Protein AF-A0A2S9GP51-F1 (afdb_monomer_lite)

Foldseek 3Di:
DVLLLVLLVQLLVLLPPLDDDDLVSSLVSSVVSNVVSCVVSVVCVVVNVVVVVVDDDPSVVSSVVSVVSSVVSNVD

Secondary structure (DSSP, 8-state):
-HHHHHHHHHHHHHTTT---S-HHHHHHHHHHHHHHHHHHTGGGHHHHHHHHTT--THHHHHHHHHHHHHHHHHT-

Structure (mmCIF, N/CA/C/O backbone):
data_AF-A0A2S9GP51-F1
#
_entry.id   AF-A0A2S9GP51-F1
#
loop_
_atom_site.group_PDB
_atom_site.id
_atom_site.type_symbol
_atom_site.label_atom_id
_atom_site.label_alt_id
_atom_site.label_comp_id
_atom_site.label_asym_id
_atom_site.label_entity_id
_atom_site.label_seq_id
_atom_site.pdbx_PDB_ins_code
_atom_site.Cartn_x
_atom_site.Cartn_y
_atom_site.Cartn_z
_atom_site.occupancy
_atom_site.B_iso_or_equiv
_atom_site.auth_seq_id
_atom_site.auth_comp_id
_atom_site.auth_asym_id
_atom_site.auth_atom_id
_atom_site.pdbx_PDB_model_num
ATOM 1 N N . ARG A 1 1 ? -9.820 1.587 12.913 1.00 61.44 1 ARG A N 1
ATOM 2 C CA . ARG A 1 1 ? -10.055 0.841 11.660 1.00 61.44 1 ARG A CA 1
ATOM 3 C C . ARG A 1 1 ? -9.337 1.544 10.515 1.00 61.44 1 ARG A C 1
ATOM 5 O O . ARG A 1 1 ? -8.755 0.885 9.663 1.00 61.44 1 ARG A O 1
ATOM 12 N N . ASP A 1 2 ? -9.329 2.873 10.528 1.00 78.06 2 ASP A N 1
ATOM 13 C CA . ASP A 1 2 ? -8.735 3.695 9.474 1.00 78.06 2 ASP A CA 1
ATOM 14 C C . ASP A 1 2 ? -7.214 3.592 9.410 1.00 78.06 2 ASP A C 1
ATOM 16 O O . ASP A 1 2 ? -6.643 3.744 8.340 1.00 78.06 2 ASP A O 1
ATOM 20 N N . ALA A 1 3 ? -6.539 3.282 10.519 1.00 80.94 3 ALA A N 1
ATOM 21 C CA . ALA A 1 3 ? -5.084 3.230 10.543 1.00 80.94 3 ALA 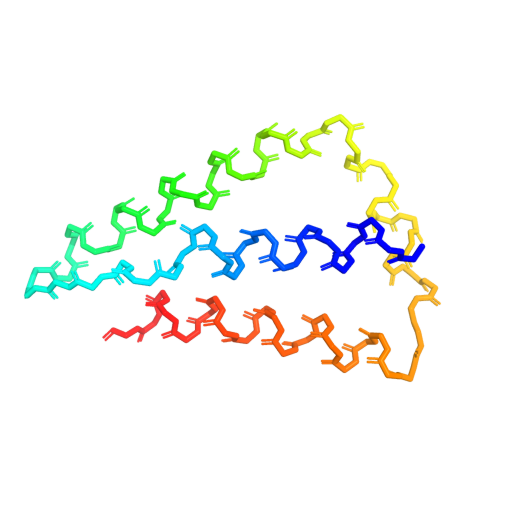A CA 1
ATOM 22 C C . ALA A 1 3 ? -4.541 2.086 9.670 1.00 80.94 3 ALA A C 1
ATOM 24 O O . ALA A 1 3 ? -3.635 2.304 8.870 1.00 80.94 3 ALA A O 1
ATOM 25 N N . VAL A 1 4 ? -5.112 0.879 9.773 1.00 84.25 4 VAL A N 1
ATOM 26 C CA . VAL A 1 4 ? -4.660 -0.267 8.959 1.00 84.25 4 VAL A CA 1
ATOM 27 C C . VAL A 1 4 ? -5.005 -0.104 7.474 1.00 84.25 4 VAL A C 1
ATOM 29 O O . VAL A 1 4 ? -4.190 -0.458 6.626 1.00 84.25 4 VAL A O 1
ATOM 32 N N . LEU A 1 5 ? -6.161 0.485 7.151 1.00 87.81 5 LEU A N 1
ATOM 33 C CA . LEU A 1 5 ? -6.541 0.790 5.765 1.00 87.81 5 LEU A CA 1
ATOM 34 C C . LEU A 1 5 ? -5.697 1.920 5.170 1.00 87.81 5 LEU A C 1
ATOM 36 O O . LEU A 1 5 ? -5.333 1.859 3.999 1.00 87.81 5 LEU A O 1
ATOM 40 N N . ASN A 1 6 ? -5.350 2.924 5.976 1.00 88.62 6 ASN A N 1
ATOM 41 C CA . ASN A 1 6 ? -4.448 4.002 5.586 1.00 88.62 6 ASN A CA 1
ATOM 42 C C . ASN A 1 6 ? -3.042 3.458 5.316 1.00 88.62 6 ASN A C 1
ATOM 44 O O . ASN A 1 6 ? -2.478 3.754 4.273 1.00 88.62 6 ASN A O 1
ATOM 48 N N . LEU A 1 7 ? -2.506 2.584 6.177 1.00 88.50 7 LEU A N 1
ATOM 49 C CA . LEU A 1 7 ? -1.238 1.910 5.887 1.00 88.50 7 LEU A CA 1
ATOM 50 C C . LEU A 1 7 ? -1.312 1.117 4.574 1.00 88.50 7 LEU A C 1
ATOM 52 O O . LEU A 1 7 ? -0.417 1.228 3.742 1.00 88.50 7 LEU A O 1
ATOM 56 N N . GLY A 1 8 ? -2.374 0.329 4.378 1.00 90.75 8 GLY A N 1
ATOM 57 C CA . GLY A 1 8 ? -2.580 -0.407 3.130 1.00 90.75 8 GLY A CA 1
ATOM 58 C C . GLY A 1 8 ? -2.585 0.517 1.910 1.00 90.75 8 GLY A C 1
ATOM 59 O O . GLY A 1 8 ? -1.947 0.206 0.906 1.00 90.75 8 GLY A O 1
ATOM 60 N N . GLN A 1 9 ? -3.222 1.684 2.023 1.00 94.38 9 GLN A N 1
ATOM 61 C CA . GLN A 1 9 ? -3.237 2.689 0.965 1.00 94.38 9 GLN A CA 1
ATOM 62 C C . GLN A 1 9 ? -1.859 3.319 0.741 1.00 94.38 9 GLN A C 1
ATOM 64 O O . GLN A 1 9 ? -1.431 3.417 -0.399 1.00 94.38 9 GLN A O 1
ATOM 69 N N . GLN A 1 10 ? -1.118 3.658 1.798 1.00 94.06 10 GLN A N 1
ATOM 70 C CA . GLN A 1 10 ? 0.238 4.206 1.683 1.00 94.06 10 GLN A CA 1
ATOM 71 C C . GLN A 1 10 ? 1.190 3.248 0.965 1.00 94.06 10 GLN A C 1
ATOM 73 O O . GLN A 1 10 ? 2.023 3.692 0.184 1.00 94.06 10 GLN A O 1
ATOM 78 N N . LEU A 1 11 ? 1.055 1.935 1.176 1.00 94.69 11 LEU A N 1
ATOM 79 C CA . LEU A 1 11 ? 1.846 0.938 0.446 1.00 94.69 11 LEU A CA 1
ATOM 80 C C . LEU A 1 11 ? 1.470 0.890 -1.043 1.00 94.69 11 LEU A C 1
ATOM 82 O O . LEU A 1 11 ? 2.342 0.732 -1.900 1.00 94.69 11 LEU A O 1
ATOM 86 N N . VAL A 1 12 ? 0.181 1.034 -1.363 1.00 97.25 12 VAL A N 1
ATOM 87 C CA . VAL A 1 12 ? -0.291 1.142 -2.750 1.00 97.25 12 VAL A CA 1
ATOM 88 C C . VAL A 1 12 ? 0.223 2.426 -3.395 1.00 97.25 12 VAL A C 1
ATOM 90 O O . VAL A 1 12 ? 0.704 2.377 -4.524 1.00 97.25 12 VAL A O 1
ATOM 93 N N . ASP A 1 13 ? 0.158 3.554 -2.704 1.00 96.94 13 ASP A N 1
ATOM 94 C CA . ASP A 1 13 ? 0.563 4.846 -3.252 1.00 96.94 13 ASP A CA 1
ATOM 95 C C . ASP A 1 13 ? 2.087 4.928 -3.399 1.00 96.94 13 ASP A C 1
ATOM 97 O O . ASP A 1 13 ? 2.582 5.307 -4.455 1.00 96.94 13 ASP A O 1
ATOM 101 N N . GLY A 1 14 ? 2.840 4.478 -2.392 1.00 94.88 14 GLY A N 1
ATOM 102 C CA . GLY A 1 14 ? 4.305 4.485 -2.401 1.00 94.88 14 GLY A CA 1
ATOM 103 C C . GLY A 1 14 ? 4.925 3.569 -3.456 1.00 94.88 14 GLY A C 1
ATOM 104 O O . GLY A 1 14 ? 6.056 3.790 -3.868 1.00 94.88 14 GLY A O 1
ATOM 105 N N . THR A 1 15 ? 4.184 2.566 -3.933 1.00 96.44 15 THR A N 1
ATOM 106 C CA . THR A 1 15 ? 4.619 1.700 -5.043 1.00 96.44 15 THR A CA 1
ATOM 107 C C . THR A 1 15 ? 3.953 2.044 -6.374 1.00 96.44 15 THR A C 1
ATOM 109 O O . THR A 1 15 ? 4.137 1.333 -7.364 1.00 96.44 15 THR A O 1
ATOM 112 N N . ALA A 1 16 ? 3.120 3.086 -6.425 1.00 96.19 16 ALA A N 1
ATOM 113 C CA . ALA A 1 16 ? 2.466 3.489 -7.660 1.00 96.19 16 ALA A CA 1
ATOM 114 C C . ALA A 1 16 ? 3.482 4.127 -8.616 1.00 96.19 16 ALA A C 1
ATOM 116 O O . ALA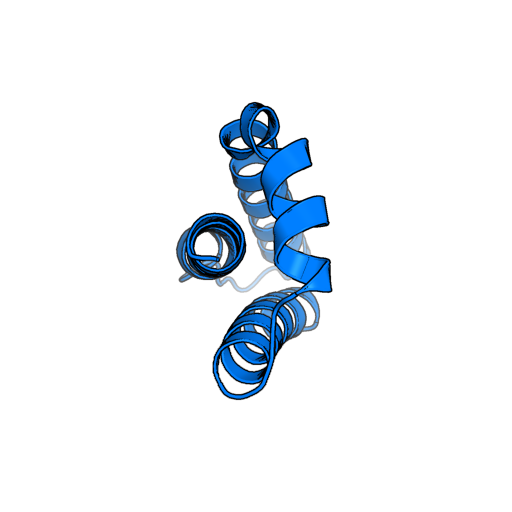 A 1 16 ? 4.229 5.021 -8.237 1.00 96.19 16 ALA A O 1
ATOM 117 N N . GLY A 1 17 ? 3.483 3.681 -9.874 1.00 92.94 17 GLY A N 1
ATOM 118 C CA . GLY A 1 17 ? 4.333 4.254 -10.921 1.00 92.94 17 GLY A CA 1
ATOM 119 C C . GLY A 1 17 ? 5.782 3.764 -10.934 1.00 92.94 17 GLY A C 1
ATOM 120 O O . GLY A 1 17 ? 6.534 4.205 -11.794 1.00 92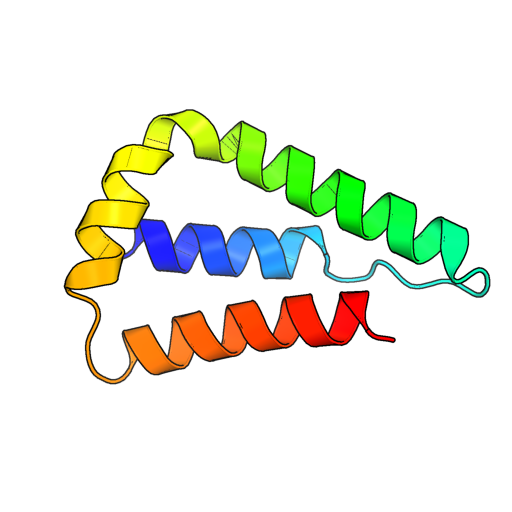.94 17 GLY A O 1
ATOM 121 N N . ILE A 1 18 ? 6.163 2.846 -10.039 1.00 95.44 18 ILE A N 1
ATOM 122 C CA . ILE A 1 18 ? 7.452 2.150 -10.119 1.00 95.44 18 ILE A CA 1
ATOM 123 C C . ILE A 1 18 ? 7.353 1.109 -11.240 1.00 95.44 18 ILE A C 1
ATOM 125 O O . ILE A 1 18 ? 6.745 0.049 -11.072 1.00 95.44 18 ILE A O 1
ATOM 129 N N . GLU A 1 19 ? 7.892 1.455 -12.405 1.00 93.75 19 GLU A N 1
ATOM 130 C CA . GLU A 1 19 ? 7.927 0.643 -13.622 1.00 93.75 19 GLU A CA 1
ATOM 131 C C . GLU A 1 19 ? 9.260 0.887 -14.351 1.00 93.75 19 GLU A C 1
ATOM 133 O O . GLU A 1 19 ? 9.856 1.956 -14.229 1.00 93.75 19 GLU A O 1
ATOM 138 N N . GLY A 1 20 ? 9.734 -0.090 -15.126 1.00 92.69 20 GLY A N 1
ATOM 139 C CA . GLY A 1 20 ? 11.003 0.009 -15.844 1.00 92.69 20 GLY A CA 1
ATOM 140 C C . GLY A 1 20 ? 11.331 -1.256 -16.634 1.00 92.69 20 GLY A C 1
ATOM 141 O O . GLY A 1 20 ? 10.692 -2.292 -16.453 1.00 92.69 20 GLY A O 1
ATOM 142 N N . ASP A 1 21 ? 12.329 -1.158 -17.514 1.00 93.38 21 ASP A N 1
ATOM 143 C CA . ASP A 1 21 ? 12.726 -2.254 -18.410 1.00 93.38 21 ASP A CA 1
ATOM 144 C C . ASP A 1 21 ? 13.643 -3.291 -17.739 1.00 93.38 21 ASP A C 1
ATOM 146 O O . ASP A 1 21 ? 13.744 -4.418 -18.221 1.00 93.38 21 ASP A O 1
ATOM 150 N N . ASP A 1 22 ? 14.314 -2.926 -16.638 1.00 95.50 22 ASP A N 1
ATOM 151 C CA . ASP A 1 22 ? 15.157 -3.831 -15.849 1.00 95.50 22 ASP A CA 1
ATOM 152 C C . ASP A 1 22 ? 14.392 -4.333 -14.608 1.00 95.50 22 ASP A C 1
ATOM 154 O O . ASP A 1 22 ? 14.197 -3.567 -13.655 1.00 95.50 22 ASP A O 1
ATOM 158 N N . PRO A 1 23 ? 13.991 -5.619 -14.567 1.00 93.31 23 PRO A N 1
ATOM 159 C CA . PRO A 1 23 ? 13.253 -6.182 -13.440 1.00 93.31 23 PRO A CA 1
ATOM 160 C C . PRO A 1 23 ? 14.001 -6.101 -12.105 1.00 93.31 23 PRO A C 1
ATOM 162 O O . PRO A 1 23 ? 13.367 -6.014 -11.055 1.00 93.31 23 PRO A O 1
ATOM 165 N N . HIS A 1 24 ? 15.339 -6.128 -12.115 1.00 94.81 24 HIS A N 1
ATOM 166 C CA . HIS A 1 24 ? 16.120 -6.041 -10.883 1.00 94.81 24 HIS A CA 1
ATOM 167 C C . HIS A 1 24 ? 16.048 -4.645 -10.269 1.00 94.81 24 HIS A C 1
ATOM 169 O O . HIS A 1 24 ? 15.895 -4.530 -9.055 1.00 94.81 24 HIS A O 1
ATOM 175 N N . VAL A 1 25 ? 16.108 -3.603 -11.102 1.00 96.19 25 VAL A N 1
ATOM 176 C CA . VAL A 1 25 ? 15.976 -2.208 -10.656 1.00 96.19 25 VAL A CA 1
ATOM 177 C C . VAL A 1 25 ? 14.563 -1.949 -10.141 1.00 96.19 25 VAL A C 1
ATOM 179 O O . VAL A 1 25 ? 14.400 -1.427 -9.043 1.00 96.19 25 VAL A O 1
ATOM 182 N N . VAL A 1 26 ? 13.540 -2.400 -10.875 1.00 96.56 26 VAL A N 1
ATOM 183 C CA . VAL A 1 26 ? 12.134 -2.258 -10.459 1.00 96.56 26 VAL A CA 1
ATOM 184 C C . VAL A 1 26 ? 11.882 -2.938 -9.113 1.00 96.56 26 VAL A C 1
ATOM 186 O O . VAL A 1 26 ? 11.237 -2.363 -8.236 1.00 96.56 26 VAL A O 1
ATOM 189 N N . LEU A 1 27 ? 12.402 -4.154 -8.915 1.00 95.50 27 LEU A N 1
ATOM 190 C CA . LEU A 1 27 ? 12.247 -4.865 -7.648 1.00 95.50 27 LEU A CA 1
ATOM 191 C C . LEU A 1 27 ? 12.946 -4.139 -6.490 1.00 95.50 27 LEU A C 1
ATOM 193 O O . LEU A 1 27 ? 12.372 -4.058 -5.404 1.00 95.50 27 LEU A O 1
ATOM 197 N N . ASP A 1 28 ? 14.155 -3.618 -6.708 1.00 97.25 28 ASP A N 1
ATOM 198 C CA . ASP A 1 28 ? 14.900 -2.876 -5.686 1.00 97.25 28 ASP A CA 1
ATOM 199 C C . ASP A 1 28 ? 14.147 -1.606 -5.260 1.00 97.25 28 ASP A C 1
ATOM 201 O O . ASP A 1 28 ? 13.926 -1.378 -4.067 1.00 97.25 28 ASP A O 1
ATOM 205 N N . GLU A 1 29 ? 13.630 -0.842 -6.226 1.00 97.44 29 GLU A N 1
ATOM 206 C CA . GLU A 1 29 ? 12.823 0.354 -5.968 1.00 97.44 29 GLU A CA 1
ATOM 207 C C . GLU A 1 29 ? 11.520 0.026 -5.223 1.00 97.44 29 GLU A C 1
ATOM 209 O O . GLU A 1 29 ? 11.182 0.692 -4.239 1.00 97.44 29 GLU A O 1
ATOM 214 N N . LEU A 1 30 ? 10.814 -1.040 -5.624 1.00 97.44 30 LEU A N 1
ATOM 215 C CA . LEU A 1 30 ? 9.612 -1.510 -4.927 1.00 97.44 30 LEU A CA 1
ATOM 216 C C . LEU A 1 30 ? 9.920 -1.888 -3.471 1.00 97.44 30 LEU A C 1
ATOM 218 O O . LEU A 1 30 ? 9.197 -1.483 -2.559 1.00 97.44 30 LEU A O 1
ATOM 222 N N . VAL A 1 31 ? 10.982 -2.661 -3.231 1.00 96.44 31 VAL A N 1
ATOM 223 C CA . VAL A 1 31 ? 11.376 -3.085 -1.878 1.00 96.44 31 VAL A CA 1
ATOM 224 C C . VAL A 1 31 ? 11.786 -1.887 -1.024 1.00 96.44 31 VAL A C 1
ATOM 226 O O . VAL A 1 31 ? 11.398 -1.821 0.150 1.00 96.44 31 VAL A O 1
ATOM 229 N N . SER A 1 32 ? 12.514 -0.929 -1.599 1.00 97.50 32 SER A N 1
ATOM 230 C CA . SER A 1 32 ? 12.904 0.302 -0.913 1.00 97.50 32 SER A CA 1
ATOM 231 C C . SER A 1 32 ? 11.674 1.109 -0.485 1.00 97.50 32 SER A C 1
ATOM 233 O O . SER A 1 32 ? 11.487 1.358 0.708 1.00 97.50 32 SER A O 1
ATOM 235 N N . ALA A 1 33 ? 10.751 1.391 -1.411 1.00 96.94 33 ALA A N 1
ATOM 236 C CA . ALA A 1 33 ? 9.533 2.154 -1.132 1.00 96.94 33 ALA A CA 1
ATOM 237 C C . ALA A 1 33 ? 8.638 1.489 -0.066 1.00 96.94 33 ALA A C 1
ATOM 239 O O . ALA A 1 33 ? 8.097 2.153 0.829 1.00 96.94 33 ALA A O 1
ATOM 240 N N . LEU A 1 34 ? 8.506 0.158 -0.111 1.00 94.56 34 LEU A N 1
ATOM 241 C CA . LEU A 1 34 ? 7.769 -0.603 0.903 1.00 94.56 34 LEU A CA 1
ATOM 242 C C . LEU A 1 34 ? 8.438 -0.520 2.277 1.00 94.56 34 LEU A C 1
ATOM 244 O O . LEU A 1 34 ? 7.753 -0.376 3.294 1.00 94.56 34 LEU A O 1
ATOM 248 N N . THR A 1 35 ? 9.768 -0.589 2.313 1.00 94.00 35 THR A N 1
ATOM 249 C CA . THR A 1 35 ? 10.550 -0.491 3.548 1.00 94.00 35 THR A CA 1
ATOM 250 C C . THR A 1 35 ? 10.430 0.898 4.164 1.00 94.00 35 THR A C 1
ATOM 252 O O . THR A 1 35 ? 10.155 1.012 5.359 1.00 94.00 35 THR A O 1
ATOM 255 N N . GLU A 1 36 ? 10.566 1.953 3.363 1.00 94.81 36 GLU A N 1
ATOM 256 C CA . GLU A 1 36 ? 10.404 3.338 3.811 1.00 94.81 36 GLU A CA 1
ATOM 257 C C . GLU A 1 36 ? 9.006 3.583 4.380 1.00 94.81 36 GLU A C 1
ATOM 259 O O . GLU A 1 36 ? 8.867 4.091 5.496 1.00 94.81 36 GLU A O 1
ATOM 264 N N . THR A 1 37 ? 7.970 3.130 3.672 1.00 92.19 37 THR A N 1
ATOM 265 C CA . THR A 1 37 ? 6.579 3.247 4.126 1.00 92.19 37 THR A CA 1
ATOM 266 C C . THR A 1 37 ? 6.361 2.510 5.451 1.00 92.19 37 THR A C 1
ATOM 268 O O . THR A 1 37 ? 5.774 3.053 6.392 1.00 92.19 37 THR A O 1
ATOM 271 N N . ALA A 1 38 ? 6.879 1.284 5.574 1.00 88.12 38 ALA A N 1
ATOM 272 C CA . ALA A 1 38 ? 6.786 0.503 6.803 1.00 88.12 38 ALA A CA 1
ATOM 273 C C . ALA A 1 38 ? 7.525 1.167 7.979 1.00 88.12 38 ALA A C 1
ATOM 275 O O . ALA A 1 38 ? 7.020 1.167 9.107 1.00 88.12 38 ALA A O 1
ATOM 276 N N . LEU A 1 39 ? 8.699 1.755 7.730 1.00 90.19 39 LEU A N 1
ATOM 277 C CA . LEU A 1 39 ? 9.478 2.476 8.737 1.00 90.19 39 LEU A CA 1
ATOM 278 C C . LEU A 1 39 ? 8.777 3.759 9.190 1.00 90.19 39 LEU A C 1
ATOM 280 O O . LEU A 1 39 ? 8.685 3.994 10.397 1.00 90.19 39 LEU A O 1
ATOM 284 N N . ALA A 1 40 ? 8.227 4.542 8.261 1.00 88.38 40 ALA A N 1
ATOM 285 C CA . ALA A 1 40 ? 7.460 5.750 8.570 1.00 88.38 40 ALA A CA 1
ATOM 286 C C . ALA A 1 40 ? 6.224 5.437 9.431 1.00 88.38 40 ALA A C 1
ATOM 288 O O . ALA A 1 40 ? 5.883 6.177 10.353 1.00 88.38 40 ALA A O 1
ATOM 289 N N . SER A 1 41 ? 5.604 4.283 9.193 1.00 82.12 41 SER A N 1
ATOM 290 C CA . SER A 1 41 ? 4.431 3.808 9.926 1.00 82.12 41 SER A CA 1
ATOM 291 C C . SER A 1 41 ? 4.745 3.029 11.215 1.00 82.12 41 SER A C 1
ATOM 293 O O . SER A 1 41 ? 3.831 2.583 11.916 1.00 82.12 41 SER A O 1
ATOM 295 N N . ARG A 1 42 ? 6.025 2.862 11.579 1.00 81.06 42 ARG A N 1
ATOM 296 C CA . ARG A 1 42 ? 6.477 1.978 12.671 1.00 81.06 42 ARG A CA 1
ATOM 297 C C . ARG A 1 42 ? 5.860 2.300 14.034 1.00 81.06 42 ARG A C 1
ATOM 299 O O . ARG A 1 42 ? 5.565 1.381 14.800 1.00 81.06 42 ARG A O 1
ATOM 306 N N . SER A 1 43 ? 5.666 3.578 14.352 1.00 75.31 43 SER A N 1
ATOM 307 C CA . SER A 1 43 ? 5.106 4.027 15.638 1.00 75.31 43 SER A CA 1
ATOM 308 C C . SER A 1 43 ? 3.644 3.600 15.834 1.00 75.31 43 SER A C 1
ATOM 310 O O . SER A 1 43 ? 3.218 3.376 16.965 1.00 75.31 43 SER A O 1
ATOM 312 N N . ALA A 1 44 ? 2.901 3.392 14.744 1.00 71.88 44 ALA A N 1
ATOM 313 C CA . ALA A 1 44 ? 1.512 2.937 14.752 1.00 71.88 44 ALA A CA 1
ATOM 314 C C . ALA A 1 44 ? 1.360 1.402 14.634 1.00 71.88 44 ALA A C 1
ATOM 316 O O . ALA A 1 44 ? 0.244 0.880 14.633 1.00 71.88 44 ALA A O 1
ATOM 317 N N . GLY A 1 45 ? 2.468 0.644 14.624 1.00 66.31 45 GLY A N 1
ATOM 318 C CA . GLY A 1 45 ? 2.479 -0.811 14.409 1.00 66.31 45 GLY A CA 1
ATOM 319 C C . GLY A 1 45 ? 1.634 -1.642 15.388 1.00 66.31 45 GLY A C 1
ATOM 320 O O . GLY A 1 45 ? 1.114 -2.703 15.030 1.00 66.31 45 GLY A O 1
ATOM 321 N N . GLY A 1 46 ? 1.467 -1.172 16.629 1.00 68.12 46 GLY A N 1
ATOM 322 C CA . GLY A 1 46 ? 0.587 -1.806 17.619 1.00 68.12 46 GLY A CA 1
ATOM 323 C C . GLY A 1 46 ? -0.900 -1.659 17.279 1.00 68.12 46 GLY A C 1
ATOM 324 O O . GLY A 1 46 ? -1.666 -2.609 17.450 1.00 68.12 46 GLY A O 1
ATOM 325 N N . LEU A 1 47 ? -1.281 -0.503 16.730 1.00 67.38 47 LEU A N 1
ATOM 326 C CA . LEU A 1 47 ? -2.651 -0.178 16.347 1.00 67.38 47 LEU A CA 1
ATOM 327 C C . LEU A 1 47 ? -3.084 -1.013 15.135 1.00 67.38 47 LEU A C 1
ATOM 329 O O . LEU A 1 47 ? -4.157 -1.608 15.158 1.00 67.38 47 LEU A O 1
ATOM 333 N N . TYR A 1 48 ? -2.210 -1.183 14.137 1.00 63.78 48 TYR A N 1
ATOM 334 C CA . TYR A 1 48 ? -2.499 -1.995 12.946 1.00 63.78 48 TYR A CA 1
ATOM 335 C C . TYR A 1 4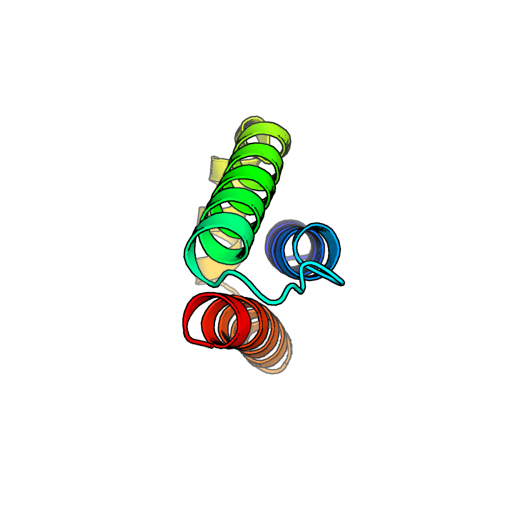8 ? -2.811 -3.459 13.277 1.00 63.78 48 TYR A C 1
ATOM 337 O O . TYR A 1 48 ? -3.768 -4.031 12.755 1.00 63.78 48 TYR A O 1
ATOM 345 N N . ARG A 1 49 ? -2.042 -4.072 14.190 1.00 67.00 49 ARG A N 1
ATOM 346 C CA . ARG A 1 49 ? -2.283 -5.461 14.625 1.00 67.00 49 ARG A CA 1
ATOM 347 C C . ARG A 1 49 ? -3.547 -5.615 15.460 1.00 67.00 49 ARG A C 1
ATOM 349 O O . ARG A 1 49 ? -4.140 -6.693 15.467 1.00 67.00 49 ARG A O 1
ATOM 356 N N . TRP A 1 50 ? -3.925 -4.583 16.206 1.00 68.81 50 TRP A N 1
ATOM 357 C CA . TRP A 1 50 ? -5.145 -4.615 17.001 1.00 68.81 50 TRP A CA 1
ATOM 358 C C . TRP A 1 50 ? -6.375 -4.426 16.112 1.00 68.81 50 TRP A C 1
ATOM 360 O O . TRP A 1 50 ? -7.275 -5.258 16.148 1.00 68.81 50 TRP A O 1
ATOM 370 N N . GLU A 1 51 ? -6.369 -3.423 15.234 1.00 69.38 51 GLU A N 1
ATOM 371 C CA . GLU A 1 51 ? -7.481 -3.133 14.324 1.00 69.38 51 GLU A CA 1
ATOM 372 C C . GLU A 1 51 ? -7.683 -4.210 13.257 1.00 69.38 51 GLU A C 1
ATOM 374 O O . GLU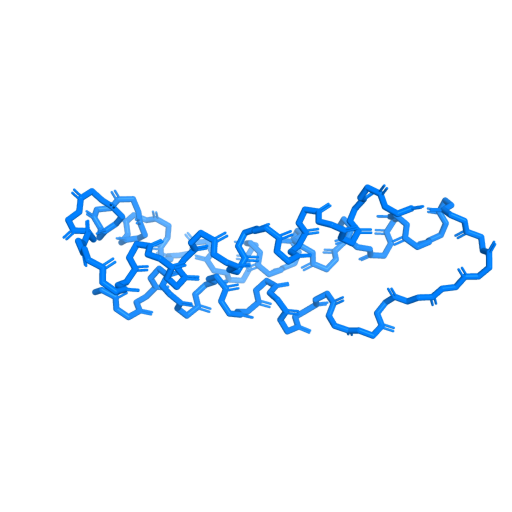 A 1 51 ? -8.823 -4.569 12.972 1.00 69.38 51 GLU A O 1
ATOM 379 N N . GLY A 1 52 ? -6.601 -4.795 12.732 1.00 67.19 52 GLY A N 1
ATOM 380 C CA . GLY A 1 52 ? -6.675 -5.873 11.743 1.00 67.19 52 GLY A CA 1
ATOM 381 C C . GLY A 1 52 ? -7.463 -7.099 12.221 1.00 67.19 52 GLY A C 1
ATOM 382 O O . GLY A 1 52 ? -8.112 -7.758 11.414 1.00 67.19 52 GLY A O 1
ATOM 383 N N . ARG A 1 53 ? -7.484 -7.385 13.532 1.00 75.00 53 ARG A N 1
ATOM 384 C CA . ARG A 1 53 ? -8.270 -8.501 14.100 1.00 75.00 53 ARG A CA 1
ATOM 385 C C . ARG A 1 53 ? -9.778 -8.259 14.097 1.00 75.00 53 ARG A C 1
ATOM 387 O O . ARG A 1 53 ? -10.535 -9.216 14.243 1.00 75.00 53 ARG A O 1
ATOM 394 N N . TYR A 1 54 ? -10.209 -7.007 13.970 1.00 78.75 54 TYR A N 1
ATOM 395 C CA . TYR A 1 54 ? -11.616 -6.619 14.060 1.00 78.75 54 TYR A CA 1
ATOM 396 C C . TYR A 1 54 ? -12.180 -6.078 12.743 1.00 78.75 54 TYR A C 1
ATOM 398 O O . TYR A 1 54 ? -13.354 -5.705 12.710 1.00 78.75 54 TYR A O 1
ATOM 406 N N . LEU A 1 55 ? -11.388 -6.060 11.664 1.00 78.19 55 LEU A N 1
ATOM 407 C CA . LEU A 1 55 ? -11.903 -5.760 10.328 1.00 78.19 55 LEU A CA 1
ATOM 408 C C . LEU A 1 55 ? -12.932 -6.817 9.922 1.00 78.19 55 LEU A C 1
ATOM 410 O O . LEU A 1 55 ? -12.722 -8.016 10.112 1.00 78.19 55 LEU A O 1
ATOM 414 N N . ARG A 1 56 ? -14.053 -6.366 9.360 1.00 81.50 56 ARG A N 1
ATOM 415 C CA . ARG A 1 56 ? -15.131 -7.226 8.862 1.00 81.50 56 ARG A CA 1
ATOM 416 C C . ARG A 1 56 ? -15.734 -6.616 7.605 1.00 81.50 56 ARG A C 1
ATOM 418 O O . ARG A 1 56 ? -15.707 -5.401 7.440 1.00 81.50 56 ARG A O 1
ATOM 425 N N . GLY A 1 57 ? -16.315 -7.463 6.757 1.00 84.81 57 GLY A N 1
ATOM 426 C CA . GLY A 1 57 ? -17.033 -7.020 5.560 1.00 84.81 57 GLY A CA 1
ATOM 427 C C . GLY A 1 57 ? -16.146 -6.184 4.637 1.00 84.81 57 GLY A C 1
ATOM 428 O O . GLY A 1 57 ? -15.045 -6.607 4.280 1.00 84.81 57 GLY A O 1
ATOM 429 N N . ASP A 1 58 ? -16.618 -4.991 4.288 1.00 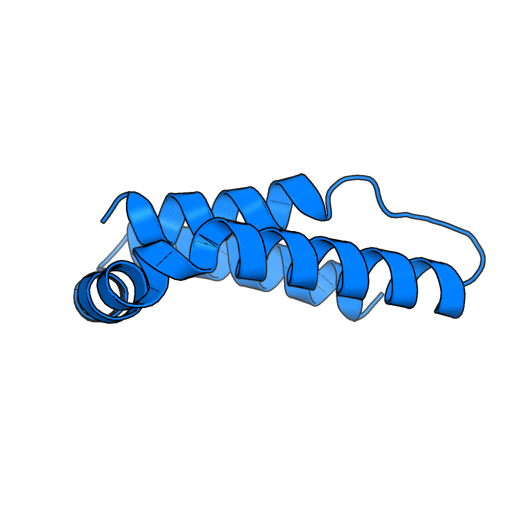86.06 58 ASP A N 1
ATOM 430 C CA . ASP A 1 58 ? -16.014 -4.136 3.261 1.00 86.06 58 ASP A CA 1
ATOM 431 C C . ASP A 1 58 ? -14.579 -3.696 3.578 1.00 86.06 58 ASP A C 1
ATOM 433 O O . ASP A 1 58 ? -13.765 -3.558 2.665 1.00 86.06 58 ASP A O 1
ATOM 437 N N . ASP A 1 59 ? -14.203 -3.550 4.852 1.00 86.75 59 ASP A N 1
ATOM 438 C CA . ASP A 1 59 ? -12.814 -3.203 5.192 1.00 86.75 59 ASP A CA 1
ATOM 439 C C . ASP A 1 59 ? -11.847 -4.322 4.883 1.00 86.75 59 ASP A C 1
ATOM 441 O O . ASP A 1 59 ? -10.729 -4.091 4.433 1.00 86.75 59 ASP A O 1
ATOM 445 N N . GLN A 1 60 ? -12.267 -5.552 5.176 1.00 85.75 60 GLN A N 1
ATOM 446 C CA . GLN A 1 60 ? -11.430 -6.708 4.936 1.00 85.75 60 GLN A CA 1
ATOM 447 C C . GLN A 1 60 ? -11.240 -6.882 3.430 1.00 85.75 60 GLN A C 1
ATOM 449 O O . GLN A 1 60 ? -10.126 -7.143 2.987 1.00 85.75 60 GLN A O 1
ATOM 454 N N . ALA A 1 61 ? -12.302 -6.680 2.645 1.00 90.50 61 ALA A N 1
ATOM 455 C CA . ALA A 1 61 ? -12.218 -6.671 1.191 1.00 90.50 61 ALA A CA 1
ATOM 456 C C . ALA A 1 61 ? -11.270 -5.570 0.683 1.00 90.50 61 ALA A C 1
ATOM 458 O O . ALA A 1 61 ? -10.401 -5.852 -0.142 1.00 90.50 61 ALA A O 1
ATOM 459 N N . THR A 1 62 ? -11.381 -4.357 1.232 1.00 92.56 62 THR A N 1
ATOM 460 C CA . THR A 1 62 ? -10.529 -3.212 0.875 1.00 92.56 62 THR A CA 1
ATOM 461 C C . THR A 1 62 ? -9.059 -3.491 1.175 1.00 92.56 62 THR A C 1
ATOM 463 O O . THR A 1 62 ? -8.218 -3.386 0.284 1.00 92.56 62 THR A O 1
ATOM 466 N N . LEU A 1 63 ? -8.746 -3.927 2.399 1.00 90.25 63 LEU A N 1
ATOM 467 C CA . LEU A 1 63 ? -7.378 -4.263 2.788 1.00 90.25 63 LEU A CA 1
ATOM 468 C C . LEU A 1 63 ? -6.809 -5.378 1.903 1.00 90.25 63 LEU A C 1
ATOM 470 O O . LEU A 1 63 ? -5.671 -5.293 1.449 1.00 90.25 63 LEU A O 1
ATOM 474 N N . LEU A 1 64 ? -7.594 -6.422 1.626 1.00 91.44 64 LEU A N 1
ATOM 475 C CA . LEU A 1 64 ? -7.154 -7.514 0.758 1.00 91.44 64 LEU A CA 1
ATOM 476 C C . LEU A 1 64 ? -6.837 -7.029 -0.659 1.00 91.44 64 LEU A C 1
ATOM 478 O O . LEU A 1 64 ? -5.860 -7.497 -1.241 1.00 91.44 64 LEU A O 1
ATOM 482 N N . GLU A 1 65 ? -7.617 -6.102 -1.214 1.00 95.88 65 GLU A N 1
ATOM 483 C CA . GLU A 1 65 ? -7.338 -5.563 -2.547 1.00 95.88 65 GLU A CA 1
ATOM 484 C C . GLU A 1 65 ? -6.074 -4.697 -2.578 1.00 95.88 65 GLU A C 1
ATOM 486 O O . GLU A 1 65 ? -5.274 -4.804 -3.513 1.00 95.88 65 GLU A O 1
ATOM 491 N N . GLN A 1 66 ? -5.831 -3.914 -1.525 1.00 95.12 66 GLN A N 1
ATOM 492 C CA . GLN A 1 66 ? -4.588 -3.153 -1.371 1.00 95.12 66 GLN A CA 1
ATOM 493 C C . GLN A 1 66 ? -3.371 -4.092 -1.345 1.00 95.12 66 GLN A C 1
ATOM 495 O O . GLN A 1 66 ? -2.426 -3.912 -2.117 1.00 95.12 66 GLN A O 1
ATOM 500 N N . ILE A 1 67 ? -3.424 -5.162 -0.542 1.00 94.19 67 ILE A N 1
ATOM 501 C CA . ILE A 1 67 ? -2.336 -6.151 -0.466 1.00 94.19 67 ILE A CA 1
ATOM 502 C C . ILE A 1 67 ? -2.140 -6.883 -1.800 1.00 94.19 67 ILE A C 1
ATOM 504 O O . ILE A 1 67 ? -1.003 -7.061 -2.241 1.00 94.19 67 ILE A O 1
ATOM 508 N N . ARG A 1 68 ? -3.221 -7.274 -2.487 1.00 96.12 68 ARG A N 1
ATOM 509 C CA . ARG A 1 68 ? -3.130 -7.903 -3.818 1.00 96.12 68 ARG A CA 1
ATOM 510 C C . ARG A 1 68 ? -2.501 -6.978 -4.851 1.00 96.12 68 ARG A C 1
ATOM 512 O O . ARG A 1 68 ? -1.747 -7.450 -5.696 1.00 96.12 68 ARG A O 1
ATOM 519 N N . THR A 1 69 ? -2.794 -5.684 -4.790 1.00 97.50 69 THR A N 1
ATOM 520 C CA . THR A 1 69 ? -2.222 -4.693 -5.707 1.00 97.50 69 THR A CA 1
ATOM 521 C C . THR A 1 69 ? -0.709 -4.624 -5.572 1.00 97.50 69 THR A C 1
ATOM 523 O O . THR A 1 69 ? -0.010 -4.762 -6.574 1.00 97.50 69 THR A O 1
ATOM 526 N N . VAL A 1 70 ? -0.200 -4.500 -4.346 1.00 96.19 70 VAL A N 1
ATOM 527 C CA . VAL A 1 70 ? 1.246 -4.495 -4.087 1.00 96.19 70 VAL A CA 1
ATOM 528 C C . VAL A 1 70 ? 1.878 -5.827 -4.498 1.00 96.19 70 VAL A C 1
ATOM 530 O O . VAL A 1 70 ? 2.891 -5.844 -5.191 1.00 96.19 70 VAL A O 1
ATOM 533 N N . HIS A 1 71 ? 1.244 -6.952 -4.156 1.00 95.00 71 HIS A N 1
ATOM 534 C CA . HIS A 1 71 ? 1.730 -8.281 -4.529 1.00 95.00 71 HIS A CA 1
ATOM 535 C C . HIS A 1 71 ? 1.880 -8.445 -6.050 1.00 95.00 71 HIS A C 1
ATOM 537 O O . HIS A 1 71 ? 2.909 -8.926 -6.514 1.00 95.00 71 HIS A O 1
ATOM 543 N N . ARG A 1 72 ? 0.891 -8.008 -6.842 1.00 95.31 72 ARG A N 1
ATOM 544 C CA . ARG A 1 72 ? 0.965 -8.066 -8.312 1.00 95.31 72 ARG A CA 1
ATOM 545 C C . ARG A 1 72 ? 2.126 -7.250 -8.883 1.00 95.31 72 ARG A C 1
ATOM 547 O O . ARG A 1 72 ? 2.655 -7.643 -9.911 1.00 95.31 72 ARG A O 1
ATOM 554 N N . ARG A 1 73 ? 2.507 -6.139 -8.244 1.00 95.19 73 ARG A N 1
ATOM 555 C CA . ARG A 1 73 ? 3.639 -5.304 -8.682 1.00 95.19 73 ARG A CA 1
ATOM 556 C C . ARG A 1 73 ? 4.981 -5.988 -8.437 1.00 95.19 73 ARG A C 1
ATOM 558 O O . ARG A 1 73 ? 5.834 -5.943 -9.305 1.00 95.19 73 ARG A O 1
ATOM 565 N N . ILE A 1 74 ? 5.130 -6.665 -7.297 1.00 92.62 74 ILE A N 1
ATOM 566 C CA . ILE A 1 74 ? 6.350 -7.420 -6.956 1.00 92.62 74 ILE A CA 1
ATOM 567 C C . ILE A 1 74 ? 6.535 -8.643 -7.867 1.00 92.62 74 ILE A C 1
ATOM 569 O O . ILE A 1 74 ? 7.658 -9.024 -8.167 1.00 92.62 74 ILE A O 1
ATOM 573 N N . HIS A 1 75 ? 5.437 -9.284 -8.271 1.00 89.06 75 HIS A N 1
ATOM 574 C CA . HIS A 1 75 ? 5.454 -10.522 -9.058 1.00 89.06 75 HIS A CA 1
ATOM 575 C C . HIS A 1 75 ? 5.418 -10.319 -10.580 1.00 89.06 75 HIS A C 1
ATOM 577 O O . HIS A 1 75 ? 5.200 -11.290 -11.309 1.00 89.06 75 HIS A O 1
ATOM 583 N N . ARG A 1 76 ? 5.561 -9.081 -11.047 1.00 79.75 76 ARG A N 1
ATOM 584 C CA . ARG A 1 76 ? 5.581 -8.750 -12.471 1.00 79.75 76 ARG A CA 1
ATOM 585 C C . ARG A 1 76 ? 6.972 -8.970 -13.051 1.00 79.75 76 ARG A C 1
ATOM 587 O O . ARG A 1 76 ? 7.019 -9.438 -14.207 1.00 79.75 76 ARG A O 1
#

Sequence (76 aa):
RDAVLNLGQQLVDGTAGIEGDDPHVVLDELVSALTETALASRSAGGLYRWEGRYLRGDDQATLLEQIRTVHRRIHR

Radius of gyration: 13.2 Å; chains: 1; bounding box: 33×16×36 Å

pLDDT: mean 87.93, std 9.96, range [61.44, 97.5]